Protein AF-A0A2U9P4U0-F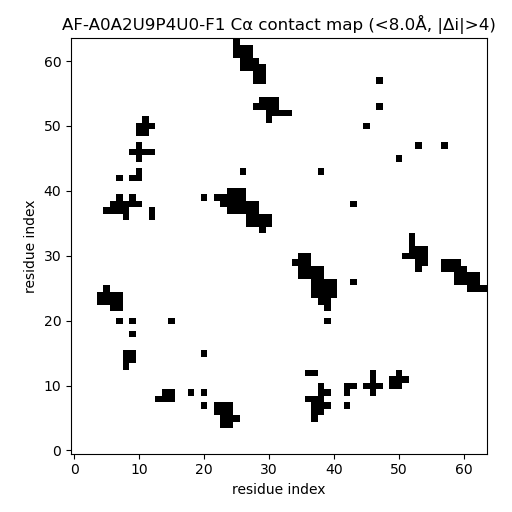1 (afdb_monomer)

Sequence (64 aa):
MTRREVRCLGPYGGEVEDTGCGEPARFELVRHRRPPLHLCPVHLGPALLLADGVLWPPEIRLIA

Radius of gyration: 11.18 Å; Cα contacts (8 Å, |Δi|>4): 114; chains: 1; bounding box: 28×26×31 Å

pLDDT: mean 84.98, std 14.77, range [40.5, 97.69]

Secondary structure (DSSP, 8-state):
----PPPP-TTTTS---SSS--SPP-EEEEETTEEEEEE-HHHHHHHHHHSTTB-SS--EEE--

Structure (mmCIF, N/CA/C/O backbone):
data_AF-A0A2U9P4U0-F1
#
_entry.id   AF-A0A2U9P4U0-F1
#
loop_
_atom_site.group_PDB
_atom_site.id
_atom_site.type_symbol
_atom_site.label_atom_id
_atom_site.label_alt_id
_atom_site.label_comp_id
_atom_site.label_asym_id
_atom_site.lab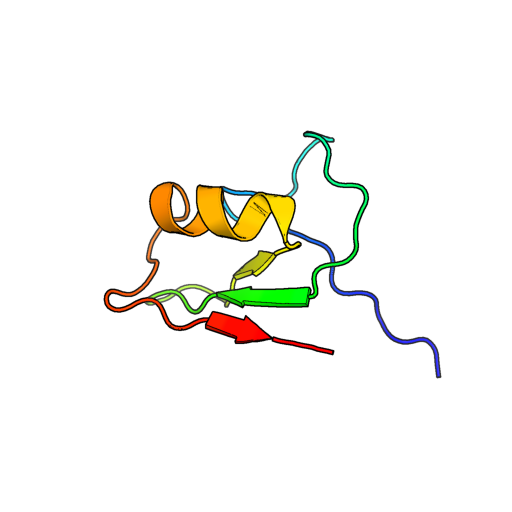el_entity_id
_atom_site.label_seq_id
_atom_site.pdbx_PDB_ins_code
_atom_site.Cartn_x
_atom_site.Cartn_y
_atom_site.Cartn_z
_atom_site.occupancy
_atom_site.B_iso_or_equiv
_atom_site.auth_seq_id
_atom_site.auth_comp_id
_atom_site.auth_asym_id
_atom_site.auth_atom_id
_atom_site.pdbx_PDB_model_num
ATOM 1 N N . MET A 1 1 ? 2.627 -15.957 21.337 1.00 40.50 1 MET A N 1
ATOM 2 C CA . MET A 1 1 ? 1.617 -15.599 20.319 1.00 40.50 1 MET A CA 1
ATOM 3 C C . MET A 1 1 ? 2.360 -15.375 19.016 1.00 40.50 1 MET A C 1
ATOM 5 O O . MET A 1 1 ? 3.037 -14.367 18.883 1.00 40.50 1 MET A O 1
ATOM 9 N N . THR A 1 2 ? 2.355 -16.347 18.109 1.00 46.38 2 THR A N 1
ATOM 10 C CA . THR A 1 2 ? 2.967 -16.201 16.784 1.00 46.38 2 THR A CA 1
ATOM 11 C C . THR A 1 2 ? 2.124 -15.216 15.986 1.00 46.38 2 THR A C 1
ATOM 13 O O . THR A 1 2 ? 1.007 -15.520 15.572 1.00 46.38 2 THR A O 1
ATOM 16 N N . ARG A 1 3 ? 2.625 -13.989 15.842 1.00 53.59 3 ARG A N 1
ATOM 17 C CA . ARG A 1 3 ? 2.017 -12.982 14.981 1.00 53.59 3 ARG A CA 1
ATOM 18 C C . ARG A 1 3 ? 2.108 -13.512 13.555 1.00 53.59 3 ARG A C 1
ATOM 20 O O . ARG A 1 3 ? 3.204 -13.760 13.066 1.00 53.59 3 ARG A O 1
ATOM 27 N N . ARG A 1 4 ? 0.970 -13.777 12.919 1.00 57.62 4 ARG A N 1
ATOM 28 C CA . ARG A 1 4 ? 0.939 -14.204 11.519 1.00 57.62 4 ARG A CA 1
ATOM 29 C C . ARG A 1 4 ? 1.423 -13.016 10.686 1.00 57.62 4 ARG A C 1
ATOM 31 O O . ARG A 1 4 ? 0.688 -12.046 10.544 1.00 57.62 4 ARG A O 1
ATOM 38 N N . GLU A 1 5 ? 2.675 -13.056 10.242 1.00 73.00 5 GLU A N 1
ATOM 39 C CA . GLU A 1 5 ? 3.281 -11.968 9.473 1.00 73.00 5 GLU A CA 1
ATOM 40 C C . GLU A 1 5 ? 2.530 -11.797 8.152 1.00 73.00 5 GLU A C 1
ATOM 42 O O . GLU A 1 5 ? 2.441 -12.718 7.335 1.00 73.00 5 GLU A O 1
ATOM 47 N N . VAL A 1 6 ? 1.937 -10.618 7.975 1.00 84.44 6 VAL A N 1
ATOM 48 C CA . VAL A 1 6 ? 1.249 -10.255 6.741 1.00 84.44 6 VAL A CA 1
ATOM 49 C C . VAL A 1 6 ? 2.316 -10.021 5.679 1.00 84.44 6 VAL A C 1
ATOM 51 O O . VAL A 1 6 ? 3.218 -9.198 5.848 1.00 84.44 6 VAL A O 1
ATOM 54 N N . ARG A 1 7 ? 2.245 -10.783 4.589 1.00 87.25 7 ARG A N 1
ATOM 55 C CA . ARG A 1 7 ? 3.213 -10.679 3.497 1.00 87.25 7 ARG A CA 1
ATOM 56 C C . ARG A 1 7 ? 2.847 -9.524 2.580 1.00 87.25 7 ARG A C 1
ATOM 58 O O . ARG A 1 7 ? 1.672 -9.262 2.334 1.00 87.25 7 ARG A O 1
ATOM 65 N N . CYS A 1 8 ? 3.867 -8.844 2.075 1.00 89.94 8 CYS A N 1
ATOM 66 C CA . CYS A 1 8 ? 3.688 -7.857 1.023 1.00 89.94 8 CYS A CA 1
ATOM 67 C C . CYS A 1 8 ? 3.280 -8.567 -0.277 1.00 89.94 8 CYS A C 1
ATOM 69 O O . CYS A 1 8 ? 3.886 -9.565 -0.657 1.00 89.94 8 CYS A O 1
ATOM 71 N N . LEU A 1 9 ? 2.255 -8.041 -0.949 1.00 89.62 9 LEU A N 1
ATOM 72 C CA . LEU A 1 9 ? 1.693 -8.585 -2.195 1.00 89.62 9 LEU A CA 1
ATOM 73 C C . LEU A 1 9 ? 2.208 -7.845 -3.447 1.00 89.62 9 LEU A C 1
ATOM 75 O O . LEU A 1 9 ? 1.624 -7.911 -4.529 1.00 89.62 9 LEU A O 1
ATOM 79 N N . GLY A 1 10 ? 3.294 -7.088 -3.284 1.00 89.19 10 GLY A N 1
ATOM 80 C CA . GLY A 1 10 ? 3.940 -6.358 -4.366 1.00 89.19 10 GLY A CA 1
ATOM 81 C C . GLY A 1 10 ? 3.071 -5.249 -4.973 1.00 89.19 10 GLY A C 1
ATOM 82 O O . GLY A 1 10 ? 1.958 -4.977 -4.519 1.00 89.19 10 GLY A O 1
ATOM 83 N N . PRO A 1 11 ? 3.573 -4.585 -6.021 1.00 90.75 11 PRO A N 1
ATOM 84 C CA . PRO A 1 11 ? 2.945 -3.383 -6.563 1.00 90.75 11 PRO A CA 1
ATOM 85 C C . PRO A 1 11 ? 1.618 -3.649 -7.291 1.00 90.75 11 PRO A C 1
ATOM 87 O O . PRO A 1 11 ? 0.800 -2.746 -7.406 1.00 90.75 11 PRO A O 1
ATOM 90 N N . TYR A 1 12 ? 1.377 -4.878 -7.752 1.00 88.81 12 TYR A N 1
ATOM 91 C CA . TYR A 1 12 ? 0.152 -5.258 -8.471 1.00 88.81 12 TYR A CA 1
ATOM 92 C C . TYR A 1 12 ? -0.878 -5.971 -7.576 1.00 88.81 12 TYR A C 1
ATOM 94 O O . TYR A 1 12 ? -2.054 -6.074 -7.929 1.00 88.81 12 TYR A O 1
ATOM 102 N N . GLY A 1 13 ? -0.465 -6.445 -6.394 1.00 79.88 13 GLY A N 1
ATOM 103 C CA . GLY A 1 13 ? -1.334 -7.131 -5.440 1.00 79.88 13 GLY A CA 1
ATOM 104 C C . GLY A 1 13 ? -1.573 -8.614 -5.690 1.00 79.88 13 GLY A C 1
ATOM 105 O O . GLY A 1 13 ? -2.691 -9.084 -5.469 1.00 79.88 13 GLY A O 1
ATOM 106 N N . GLY A 1 14 ? -0.531 -9.329 -6.115 1.00 75.88 14 GLY A N 1
ATOM 107 C CA . GLY A 1 14 ? -0.500 -10.783 -6.291 1.00 75.88 14 GLY A CA 1
ATOM 108 C C . GLY A 1 14 ? 0.724 -11.409 -5.616 1.00 75.88 14 GLY A C 1
ATOM 109 O O . GLY A 1 14 ? 1.513 -10.714 -4.978 1.00 75.88 14 GLY A O 1
ATOM 110 N N . GLU A 1 15 ? 0.895 -12.726 -5.738 1.00 63.59 15 GLU A N 1
ATOM 111 C CA . GLU A 1 15 ? 2.133 -13.377 -5.296 1.00 63.59 15 GLU A CA 1
ATOM 112 C C . GLU A 1 15 ? 3.287 -12.889 -6.181 1.00 63.59 15 GLU A C 1
ATOM 114 O O . GLU A 1 15 ? 3.326 -13.152 -7.381 1.00 63.59 15 GLU A O 1
ATOM 119 N N . VAL A 1 16 ? 4.183 -12.091 -5.603 1.00 61.28 16 VAL A N 1
ATOM 120 C CA . VAL A 1 16 ? 5.374 -11.588 -6.291 1.00 61.28 16 VAL A CA 1
ATOM 121 C C . VAL A 1 16 ? 6.464 -12.649 -6.221 1.00 61.28 16 VAL A C 1
ATOM 123 O O . VAL A 1 16 ? 6.930 -12.983 -5.132 1.00 61.28 16 VAL A O 1
ATOM 126 N N . GLU A 1 17 ? 6.909 -13.131 -7.380 1.00 54.41 17 GLU A N 1
ATOM 127 C CA . GLU A 1 17 ? 8.217 -13.772 -7.504 1.00 54.41 17 GLU A CA 1
ATOM 128 C C . GLU A 1 17 ? 9.297 -12.689 -7.347 1.00 54.41 17 GLU A C 1
ATOM 130 O O . GLU A 1 17 ? 9.637 -11.964 -8.276 1.00 54.41 17 GLU A O 1
ATOM 135 N N . ASP A 1 18 ? 9.750 -12.526 -6.105 1.00 54.72 18 ASP A N 1
ATOM 136 C CA . ASP A 1 18 ? 11.060 -11.999 -5.700 1.00 54.72 18 ASP A CA 1
ATOM 137 C C . ASP A 1 18 ? 11.557 -10.683 -6.342 1.00 54.72 18 ASP A C 1
ATOM 139 O O . ASP A 1 18 ? 12.752 -10.459 -6.536 1.00 54.72 18 ASP A O 1
ATOM 143 N N . THR A 1 19 ? 10.665 -9.731 -6.625 1.00 54.72 19 THR A N 1
ATOM 144 C CA . THR A 1 19 ? 11.069 -8.359 -6.975 1.00 54.72 19 THR A CA 1
ATOM 145 C C . THR A 1 19 ? 11.404 -7.569 -5.708 1.00 54.72 19 THR A C 1
ATOM 147 O O . THR A 1 19 ? 10.598 -6.769 -5.237 1.00 54.72 19 THR A O 1
ATOM 150 N N . GLY A 1 20 ? 12.561 -7.831 -5.090 1.00 62.12 20 GLY A N 1
ATOM 151 C CA . GLY A 1 20 ? 13.090 -7.030 -3.969 1.00 62.12 20 GLY A CA 1
ATOM 152 C C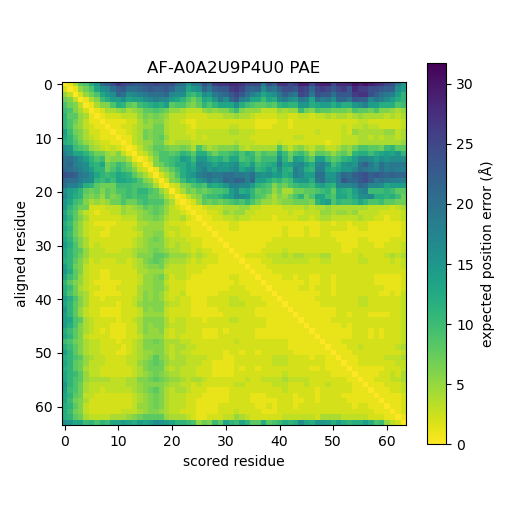 . GLY A 1 20 ? 12.202 -6.991 -2.716 1.00 62.12 20 GLY A C 1
ATOM 153 O O . GLY A 1 20 ? 12.304 -6.078 -1.893 1.00 62.12 20 GLY A O 1
ATOM 154 N N . CYS A 1 21 ? 11.297 -7.959 -2.574 1.00 72.44 21 CYS A N 1
ATOM 155 C CA . CYS A 1 21 ? 10.318 -8.021 -1.500 1.00 72.44 21 CYS A CA 1
ATOM 156 C C . CYS A 1 21 ? 10.839 -8.886 -0.340 1.00 72.44 21 CYS A C 1
ATOM 158 O O . CYS A 1 21 ? 10.454 -10.041 -0.207 1.00 72.44 21 CYS A O 1
ATOM 160 N N . GLY A 1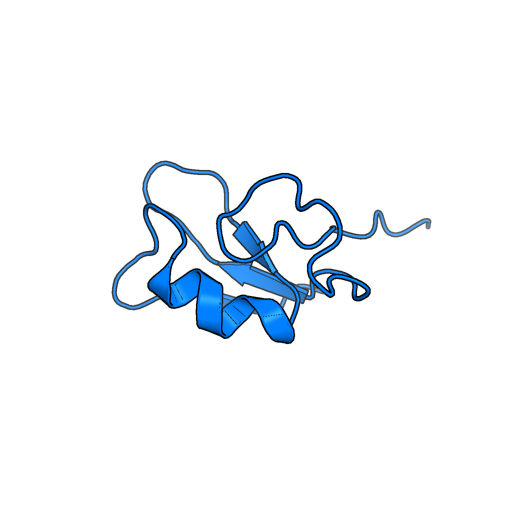 22 ? 11.705 -8.319 0.506 1.00 66.94 22 GLY A N 1
ATOM 161 C CA . GLY A 1 22 ? 12.236 -8.997 1.704 1.00 66.94 22 GLY A CA 1
ATOM 162 C C . GLY A 1 22 ? 11.585 -8.587 3.032 1.00 66.94 22 GLY A C 1
ATOM 163 O O . GLY A 1 22 ? 11.820 -9.221 4.055 1.00 66.94 22 GLY A O 1
ATOM 164 N N . GLU A 1 23 ? 10.767 -7.532 3.026 1.00 73.56 23 GLU A N 1
ATOM 165 C CA . GLU A 1 23 ? 10.210 -6.929 4.242 1.00 73.56 23 GLU A CA 1
ATOM 166 C C . GLU A 1 23 ? 8.745 -7.338 4.478 1.00 73.56 23 GLU A C 1
ATOM 168 O O . GLU A 1 23 ? 7.958 -7.395 3.521 1.00 73.56 23 GLU A O 1
ATOM 173 N N . PRO A 1 24 ? 8.327 -7.548 5.742 1.00 85.31 24 PRO A N 1
ATOM 174 C CA . PRO A 1 24 ? 6.924 -7.765 6.075 1.00 85.31 24 PRO A CA 1
ATOM 175 C C . PRO A 1 24 ? 6.072 -6.545 5.695 1.00 85.31 24 PRO A C 1
ATOM 177 O O . PRO A 1 24 ? 6.522 -5.393 5.751 1.00 85.31 24 PRO A O 1
ATOM 180 N N . ALA A 1 25 ? 4.814 -6.787 5.316 1.00 89.75 25 ALA A N 1
ATOM 181 C CA . ALA A 1 25 ? 3.886 -5.702 5.032 1.00 89.75 25 ALA A CA 1
ATOM 182 C C . ALA A 1 25 ? 3.587 -4.906 6.306 1.00 89.75 25 ALA A C 1
ATOM 184 O O . ALA A 1 25 ? 3.395 -5.470 7.382 1.00 89.75 25 ALA A O 1
ATOM 185 N N . ARG A 1 26 ? 3.516 -3.582 6.162 1.00 92.19 26 ARG A N 1
ATOM 186 C CA . ARG A 1 26 ? 3.159 -2.650 7.245 1.00 92.19 26 ARG A CA 1
ATOM 187 C C . ARG A 1 26 ? 2.056 -1.687 6.849 1.00 92.19 26 ARG A C 1
ATOM 189 O O . ARG A 1 26 ? 1.581 -0.933 7.686 1.00 92.19 26 ARG A O 1
ATOM 196 N N . PHE A 1 27 ? 1.651 -1.689 5.587 1.00 95.19 27 PHE A N 1
ATOM 197 C CA . PHE A 1 27 ? 0.587 -0.835 5.093 1.00 95.19 27 PHE A CA 1
ATOM 198 C C . PHE A 1 27 ? -0.543 -1.676 4.537 1.00 95.19 27 PHE A C 1
ATOM 200 O O . PHE A 1 27 ? -0.313 -2.715 3.922 1.00 95.19 27 PHE A O 1
ATOM 207 N N . GLU A 1 28 ? -1.754 -1.186 4.731 1.00 96.19 28 GLU A N 1
ATOM 208 C CA . GLU A 1 28 ? -2.949 -1.648 4.053 1.00 96.19 28 GLU A CA 1
ATOM 209 C C . GLU A 1 28 ? -3.465 -0.521 3.156 1.00 96.19 28 GLU A C 1
ATOM 211 O O . GLU A 1 28 ? -3.683 0.600 3.618 1.00 96.19 28 GLU A O 1
ATOM 216 N N . LEU A 1 29 ? -3.636 -0.825 1.873 1.00 96.25 29 LEU A N 1
ATOM 217 C CA . LEU A 1 29 ? -4.196 0.067 0.865 1.00 96.25 29 LEU A CA 1
ATOM 218 C C . LEU A 1 29 ? -5.596 -0.423 0.483 1.00 96.25 29 LEU A C 1
ATOM 220 O O . LEU A 1 29 ? -5.757 -1.548 0.001 1.00 96.25 29 LEU A O 1
ATOM 224 N N . VAL A 1 30 ? -6.618 0.405 0.700 1.00 96.50 30 VAL A N 1
ATOM 225 C CA . VAL A 1 30 ? -8.012 0.047 0.395 1.00 96.50 30 VAL A CA 1
ATOM 226 C C . VAL A 1 30 ? -8.256 0.099 -1.113 1.00 96.50 30 VAL A C 1
ATOM 228 O O . VAL A 1 30 ? -7.741 0.968 -1.820 1.00 96.50 30 VAL A O 1
ATOM 231 N N . ARG A 1 31 ? -9.065 -0.845 -1.611 1.00 95.56 31 ARG A N 1
ATOM 232 C CA . ARG A 1 31 ? -9.404 -0.965 -3.033 1.00 95.56 31 ARG A CA 1
ATOM 233 C C . ARG A 1 31 ? -10.908 -1.141 -3.249 1.00 95.56 31 ARG A C 1
ATOM 235 O O . ARG A 1 31 ? -11.583 -1.847 -2.503 1.00 95.56 31 ARG A O 1
ATOM 242 N N . HIS A 1 32 ? -11.442 -0.530 -4.301 1.00 95.88 32 HIS A N 1
ATOM 243 C CA . HIS A 1 32 ? -12.836 -0.660 -4.706 1.00 95.88 32 HIS A CA 1
ATOM 244 C C . HIS A 1 32 ? -13.139 -2.086 -5.177 1.00 95.88 32 HIS A C 1
ATOM 246 O O . HIS A 1 32 ? -12.528 -2.576 -6.127 1.00 95.88 32 HIS A O 1
ATOM 252 N N . ARG A 1 33 ? -14.122 -2.738 -4.539 1.00 95.12 33 ARG A N 1
ATOM 253 C CA . ARG A 1 33 ? -14.590 -4.099 -4.879 1.00 95.12 33 ARG A CA 1
ATOM 254 C C . ARG A 1 33 ? -13.471 -5.153 -4.914 1.00 95.12 33 ARG A C 1
ATOM 256 O O . ARG A 1 33 ? -13.596 -6.161 -5.604 1.00 95.12 33 ARG A O 1
ATOM 263 N N . ARG A 1 34 ? -12.384 -4.939 -4.168 1.00 93.19 34 ARG A N 1
ATOM 264 C CA . ARG A 1 34 ? -11.271 -5.885 -4.021 1.00 93.19 34 ARG A CA 1
ATOM 265 C C . ARG A 1 34 ? -10.827 -5.937 -2.558 1.00 93.19 34 ARG A C 1
ATOM 267 O O . ARG A 1 34 ? -11.021 -4.958 -1.841 1.00 93.19 34 ARG A O 1
ATOM 274 N N . PRO A 1 35 ? -10.219 -7.044 -2.100 1.00 92.94 35 PRO A N 1
ATOM 275 C CA . PRO A 1 35 ? -9.613 -7.089 -0.775 1.00 92.94 35 PRO A CA 1
ATOM 276 C C . PRO A 1 35 ? -8.551 -5.991 -0.613 1.00 92.94 35 PRO A C 1
ATOM 278 O O . PRO A 1 35 ? -7.893 -5.647 -1.607 1.00 92.94 35 PRO A O 1
ATOM 281 N N . PRO A 1 36 ? -8.335 -5.468 0.605 1.00 93.81 36 PRO A N 1
ATOM 282 C CA . PRO A 1 36 ? -7.239 -4.546 0.861 1.00 93.81 36 PRO A CA 1
ATOM 283 C C . PRO A 1 36 ? -5.892 -5.141 0.444 1.00 93.81 36 PRO A C 1
ATOM 285 O O . PRO A 1 36 ? -5.686 -6.355 0.488 1.00 93.81 36 PRO A O 1
ATOM 288 N N . LEU A 1 37 ? -4.994 -4.278 -0.017 1.00 94.12 37 LEU A N 1
ATOM 289 C CA . LEU A 1 37 ? -3.678 -4.657 -0.500 1.00 94.12 37 LEU A CA 1
ATOM 290 C C . LEU A 1 37 ? -2.628 -4.398 0.584 1.00 94.12 37 LEU A C 1
ATOM 292 O O . LEU A 1 37 ? -2.429 -3.255 0.992 1.00 94.12 37 LEU A O 1
ATOM 296 N N . HIS A 1 38 ? -1.952 -5.453 1.043 1.00 93.88 38 HIS A N 1
ATOM 297 C CA . HIS A 1 38 ? -0.896 -5.354 2.050 1.00 93.88 38 HIS A CA 1
ATOM 298 C C . HIS A 1 38 ? 0.473 -5.125 1.415 1.00 93.88 38 HIS A C 1
ATOM 300 O O . HIS A 1 38 ? 0.902 -5.888 0.548 1.00 93.88 38 HIS A O 1
ATOM 306 N N . LEU A 1 39 ? 1.160 -4.069 1.850 1.00 92.88 39 LEU A N 1
ATOM 307 C CA . LEU A 1 39 ? 2.371 -3.561 1.208 1.00 92.88 39 LEU A CA 1
ATOM 308 C C . LEU A 1 39 ? 3.464 -3.241 2.226 1.00 92.88 39 LEU A C 1
ATOM 310 O O . LEU A 1 39 ? 3.207 -2.746 3.328 1.00 92.88 39 LEU A O 1
ATOM 314 N N . CYS A 1 40 ? 4.711 -3.498 1.839 1.00 92.00 40 CYS A N 1
ATOM 315 C CA . CYS A 1 40 ? 5.874 -2.939 2.517 1.00 92.00 40 CYS A CA 1
ATOM 316 C C . CYS A 1 40 ? 6.102 -1.476 2.064 1.00 92.00 40 CYS A C 1
ATOM 318 O O . CYS A 1 40 ? 5.537 -1.053 1.049 1.00 92.00 40 CYS A O 1
ATOM 320 N N . PRO A 1 41 ? 6.942 -0.694 2.771 1.00 91.12 41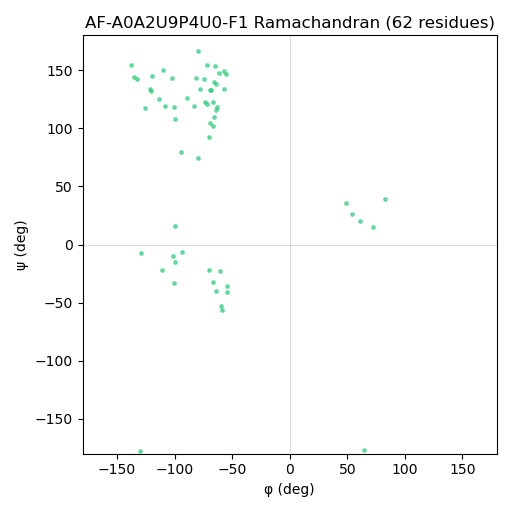 PRO A N 1
ATOM 321 C CA . PRO A 1 41 ? 7.227 0.692 2.391 1.00 91.12 41 PRO A CA 1
ATOM 322 C C . PRO A 1 41 ? 7.726 0.852 0.944 1.00 91.12 41 PRO A C 1
ATOM 324 O O . PRO A 1 41 ? 7.358 1.813 0.277 1.00 91.12 41 PRO A O 1
ATOM 327 N N . VAL A 1 42 ? 8.517 -0.109 0.447 1.00 91.56 42 VAL A N 1
ATOM 328 C CA . VAL A 1 42 ? 9.094 -0.087 -0.911 1.00 91.56 42 VAL A CA 1
ATOM 329 C C . VAL A 1 42 ? 8.008 -0.156 -1.989 1.00 91.56 42 VAL A C 1
ATOM 331 O O . VAL A 1 42 ? 8.078 0.558 -2.985 1.00 91.56 42 VAL A O 1
ATOM 334 N N . HIS A 1 43 ? 6.978 -0.978 -1.779 1.00 92.75 43 HIS A N 1
ATOM 335 C CA . HIS A 1 43 ? 5.931 -1.216 -2.775 1.00 92.75 43 HIS A CA 1
ATOM 336 C C . HIS A 1 43 ? 4.698 -0.319 -2.618 1.00 92.75 43 HIS A C 1
ATOM 338 O O . HIS A 1 43 ? 3.846 -0.331 -3.504 1.00 92.75 43 HIS A O 1
ATOM 344 N N . LEU A 1 44 ? 4.605 0.492 -1.555 1.00 93.62 44 LEU A N 1
ATOM 345 C CA . LEU A 1 44 ? 3.477 1.407 -1.352 1.00 93.62 44 LEU A CA 1
ATOM 346 C C . LEU A 1 44 ? 3.340 2.415 -2.501 1.00 93.62 44 LEU A C 1
ATOM 348 O O . LEU A 1 44 ? 2.275 2.512 -3.101 1.00 93.62 44 LEU A O 1
ATOM 352 N N . GLY A 1 45 ? 4.416 3.132 -2.833 1.00 93.88 45 GLY A 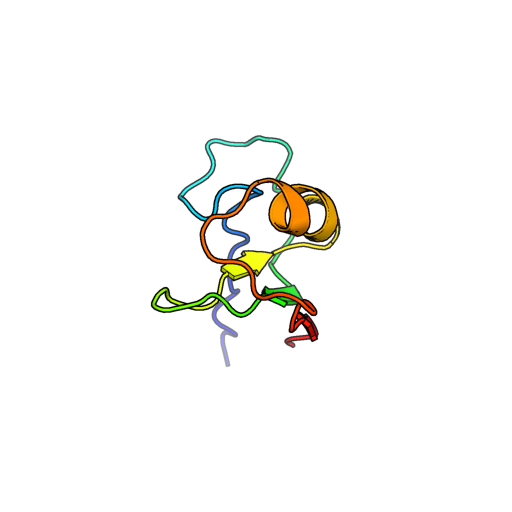N 1
ATOM 353 C CA . GLY A 1 45 ? 4.409 4.124 -3.915 1.00 93.88 45 GLY A CA 1
ATOM 354 C C . GLY A 1 45 ? 4.020 3.520 -5.271 1.00 93.88 45 GLY A C 1
ATOM 355 O O . GLY A 1 45 ? 3.037 3.962 -5.862 1.00 93.88 45 GLY A O 1
ATOM 356 N N . PRO A 1 46 ? 4.728 2.480 -5.748 1.00 93.88 46 PRO A N 1
ATOM 357 C CA . PRO A 1 46 ? 4.370 1.785 -6.981 1.00 93.88 46 PRO A CA 1
ATOM 358 C C . PRO A 1 46 ? 2.924 1.266 -7.010 1.00 93.88 46 PRO A C 1
ATOM 360 O O . PRO A 1 46 ? 2.251 1.412 -8.026 1.00 93.88 46 PRO A O 1
ATOM 363 N N . ALA A 1 47 ? 2.409 0.715 -5.906 1.00 93.69 47 ALA A N 1
ATOM 364 C CA . ALA A 1 47 ? 1.042 0.197 -5.864 1.00 93.69 47 ALA A CA 1
ATOM 365 C C . ALA A 1 47 ? -0.028 1.282 -6.001 1.00 93.69 47 ALA A C 1
ATOM 367 O O . ALA A 1 47 ? -1.068 1.026 -6.599 1.00 93.69 47 ALA A O 1
ATOM 368 N N . LEU A 1 48 ? 0.220 2.500 -5.509 1.00 94.69 48 LEU A N 1
ATOM 369 C CA . LEU A 1 48 ? -0.703 3.622 -5.715 1.00 94.69 48 LEU A CA 1
ATOM 370 C C . LEU A 1 48 ? -0.895 3.962 -7.201 1.00 94.69 48 LEU A C 1
ATOM 372 O O . LEU A 1 48 ? -1.906 4.561 -7.554 1.00 94.69 48 LEU A O 1
ATOM 376 N N . LEU A 1 49 ? 0.061 3.584 -8.056 1.00 92.81 49 LEU A N 1
ATOM 377 C CA . LEU A 1 49 ? 0.028 3.826 -9.498 1.00 92.81 49 LEU A CA 1
ATOM 378 C C . LEU A 1 49 ? -0.407 2.594 -10.303 1.00 92.81 49 LEU A C 1
ATOM 380 O O . LEU A 1 49 ? -1.010 2.745 -11.362 1.00 92.81 49 LEU A O 1
ATOM 384 N N . LEU A 1 50 ? -0.060 1.392 -9.834 1.00 92.44 50 LEU A N 1
ATOM 385 C CA . LEU A 1 50 ? -0.141 0.156 -10.619 1.00 92.44 50 LEU A CA 1
ATOM 386 C C . LEU A 1 50 ? -1.216 -0.822 -10.136 1.00 92.44 50 LEU A C 1
ATOM 388 O O . LEU A 1 50 ? -1.633 -1.685 -10.907 1.00 92.44 50 LEU A O 1
ATOM 392 N N . ALA A 1 51 ? -1.647 -0.732 -8.876 1.00 92.94 51 ALA A N 1
ATOM 393 C CA . ALA A 1 51 ? -2.633 -1.659 -8.346 1.00 92.94 51 ALA A CA 1
ATOM 394 C C . ALA A 1 51 ? -4.042 -1.286 -8.819 1.00 92.94 51 ALA A C 1
ATOM 396 O O . ALA A 1 51 ? -4.493 -0.145 -8.719 1.00 92.94 51 ALA A O 1
ATOM 397 N N . ASP A 1 52 ? -4.780 -2.293 -9.269 1.00 93.94 52 ASP A N 1
ATOM 398 C CA . ASP A 1 52 ? -6.159 -2.115 -9.703 1.00 93.94 52 ASP A CA 1
ATOM 399 C C . ASP A 1 52 ? -7.083 -1.675 -8.564 1.00 93.94 52 ASP A C 1
ATOM 401 O O . ASP A 1 52 ? -7.096 -2.264 -7.480 1.00 93.94 52 ASP A O 1
ATOM 405 N N . GLY A 1 53 ? -7.975 -0.733 -8.868 1.00 94.62 53 GLY A N 1
ATOM 406 C CA . GLY A 1 53 ? -9.075 -0.364 -7.981 1.00 94.62 53 GLY A CA 1
ATOM 407 C C . GLY A 1 53 ? -8.646 0.430 -6.750 1.00 94.62 53 GLY A C 1
ATOM 408 O O . GLY A 1 53 ? -9.439 0.536 -5.820 1.00 94.62 53 GLY A O 1
ATOM 409 N N . VAL A 1 54 ? -7.434 0.985 -6.714 1.00 95.31 54 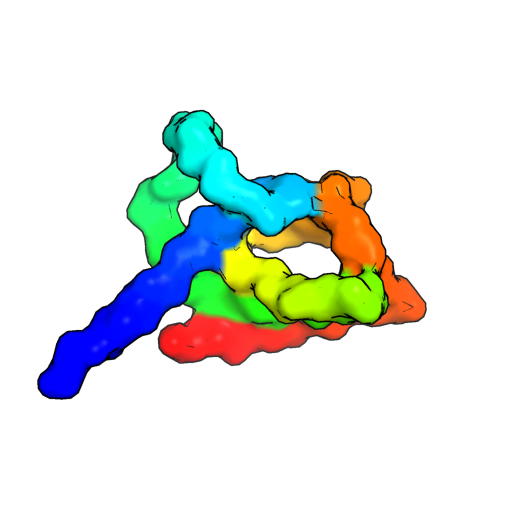VAL A N 1
ATOM 410 C CA . VAL A 1 54 ? -7.035 1.953 -5.681 1.00 95.31 54 VAL A CA 1
ATOM 411 C C . VAL A 1 54 ? -7.995 3.147 -5.691 1.00 95.31 54 VAL A C 1
ATOM 413 O O . VAL A 1 54 ? -8.365 3.655 -6.750 1.00 95.31 54 VAL A O 1
ATOM 416 N N . LEU A 1 55 ? -8.446 3.557 -4.504 1.00 95.12 55 LEU A N 1
ATOM 417 C CA . LEU A 1 55 ? -9.374 4.679 -4.348 1.00 95.12 55 LEU A CA 1
ATOM 418 C C . LEU A 1 55 ? -8.684 6.026 -4.616 1.00 95.12 55 LEU A C 1
ATOM 420 O O . LEU A 1 55 ? -7.479 6.169 -4.410 1.00 95.12 55 LEU A O 1
ATOM 424 N N . TRP A 1 56 ? -9.468 7.028 -5.028 1.00 92.25 56 TRP A N 1
ATOM 425 C CA . TRP A 1 56 ? -9.033 8.425 -5.082 1.00 92.25 56 TRP A CA 1
ATOM 426 C C . TRP A 1 56 ? -10.005 9.318 -4.287 1.00 92.25 56 TRP A C 1
ATOM 428 O O . TRP A 1 56 ? -11.178 9.393 -4.663 1.00 92.25 56 TRP A O 1
ATOM 438 N N . PRO A 1 57 ? -9.555 10.001 -3.212 1.00 95.00 57 PRO A N 1
ATOM 439 C CA . PRO A 1 57 ? -8.195 9.969 -2.663 1.00 95.00 57 PRO A CA 1
ATOM 440 C C . PRO A 1 57 ? -7.815 8.577 -2.112 1.00 95.00 57 PRO A C 1
ATOM 442 O O . PRO A 1 57 ? -8.704 7.812 -1.734 1.00 95.00 57 PRO A O 1
ATOM 445 N N . PRO A 1 58 ? -6.516 8.225 -2.077 1.00 96.62 58 PRO A N 1
ATOM 446 C CA . PRO A 1 58 ? -6.083 6.923 -1.587 1.00 96.62 58 PRO A CA 1
ATOM 447 C C . PRO A 1 58 ? -6.298 6.795 -0.079 1.00 96.62 58 PRO A C 1
ATOM 449 O O . PRO A 1 58 ? -5.903 7.661 0.702 1.00 96.62 58 PRO A O 1
ATOM 452 N N . GLU A 1 59 ? -6.875 5.669 0.333 1.00 97.69 59 GLU A N 1
ATOM 453 C CA . GLU A 1 59 ? -7.031 5.305 1.739 1.00 97.69 59 GLU A CA 1
ATOM 454 C C .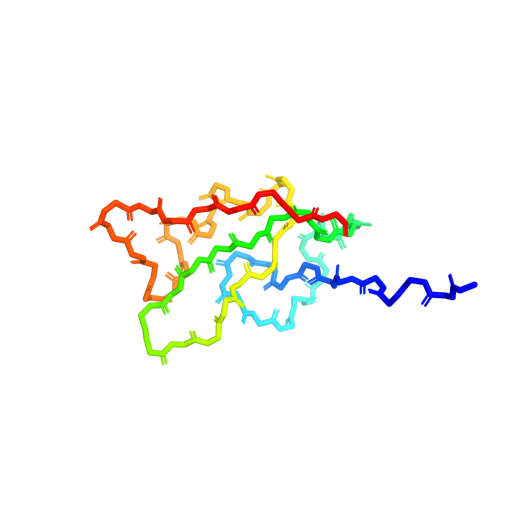 GLU A 1 59 ? -5.935 4.311 2.139 1.00 97.69 59 GLU A C 1
ATOM 456 O O . GLU A 1 59 ? -5.942 3.146 1.731 1.00 97.69 59 GLU A O 1
ATOM 461 N N . ILE A 1 60 ? -4.979 4.795 2.934 1.00 97.31 60 ILE A N 1
ATOM 462 C CA . ILE A 1 60 ? -3.799 4.046 3.377 1.00 97.31 60 ILE A CA 1
ATOM 463 C C . ILE A 1 60 ? -3.809 3.974 4.901 1.00 97.31 60 ILE A C 1
ATOM 465 O O . ILE A 1 60 ? -3.966 4.990 5.580 1.00 97.31 60 ILE A O 1
ATOM 469 N N . ARG A 1 61 ? -3.593 2.781 5.455 1.00 96.81 61 ARG A N 1
ATOM 470 C CA . ARG A 1 61 ? -3.477 2.557 6.899 1.00 96.81 61 ARG A CA 1
ATOM 471 C C . ARG A 1 61 ? -2.126 1.941 7.224 1.00 96.81 61 ARG A C 1
ATOM 473 O O . ARG A 1 61 ? -1.726 0.969 6.592 1.00 96.81 61 ARG A O 1
ATOM 480 N N . LEU A 1 62 ? -1.451 2.469 8.243 1.00 94.94 62 LEU A N 1
ATOM 481 C CA . LEU A 1 62 ? -0.343 1.761 8.880 1.00 94.94 62 LEU A CA 1
ATOM 482 C C . LEU A 1 62 ? -0.936 0.630 9.732 1.00 94.94 62 LEU A C 1
ATOM 484 O O . LEU A 1 62 ? -1.771 0.877 10.604 1.00 94.94 62 LEU A O 1
ATOM 488 N N . ILE A 1 63 ? -0.525 -0.600 9.456 1.00 90.25 63 ILE A N 1
ATOM 489 C CA . ILE A 1 63 ? -0.912 -1.807 10.180 1.00 90.25 63 ILE A CA 1
ATOM 490 C C . ILE A 1 63 ? 0.286 -2.335 10.964 1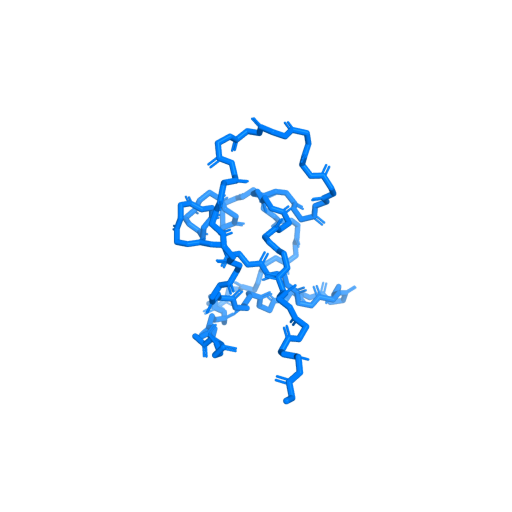.00 90.25 63 ILE A C 1
ATOM 492 O O . ILE A 1 63 ? 1.442 -2.109 10.604 1.00 90.25 63 ILE A O 1
ATOM 496 N N . ALA A 1 64 ? -0.010 -2.984 12.085 1.00 74.19 64 ALA A N 1
ATOM 497 C CA . ALA A 1 64 ? 0.994 -3.390 13.050 1.00 74.19 64 ALA A CA 1
ATOM 498 C C . ALA A 1 64 ? 1.559 -4.767 12.708 1.00 74.19 64 ALA A C 1
ATOM 500 O O . ALA A 1 64 ? 0.744 -5.715 12.619 1.00 74.19 64 ALA A O 1
#

Foldseek 3Di:
DPDPFAFACAQAQHNDPDPPRPDTFFKWKDFDPDHTGTHDPVRPVSNCVRYHRADVVIDMDGHD

Mean predicted aligned error: 5.51 Å

Nearest PDB structures (foldseek):
  2hdp-assembly1_B  TM=4.055E-01  e=2.630E+00  Homo sapiens
  5u7g-assembly2_B  TM=4.162E-01  e=9.057E+00  Mus musculus

Solvent-accessible surface area (backbone atoms only — not comparable to full-atom values): 3874 Å² total; per-residue (Å²): 133,86,75,82,77,50,62,42,22,48,35,66,59,46,93,62,85,74,75,84,73,85,58,65,30,38,33,37,36,46,30,64,99,47,77,66,39,36,20,21,83,84,30,44,66,52,21,78,76,60,28,77,46,60,42,88,78,73,50,72,41,86,50,133

Organism: Streptomyces actuosus (NCBI:txid1885)